Protein AF-A0A7W1PC36-F1 (afdb_monomer_lite)

Structure (mmCIF, N/CA/C/O backbone):
data_AF-A0A7W1PC36-F1
#
_entry.id   AF-A0A7W1PC36-F1
#
loop_
_atom_site.group_PDB
_atom_site.id
_atom_site.type_symbol
_atom_site.label_atom_id
_atom_site.label_alt_id
_atom_site.label_comp_id
_atom_site.label_asym_id
_atom_site.label_entity_id
_atom_site.label_seq_id
_atom_site.pdbx_PDB_ins_code
_atom_site.Cartn_x
_atom_site.Cartn_y
_atom_site.Cartn_z
_atom_site.occupancy
_atom_site.B_iso_or_equiv
_atom_site.auth_seq_id
_atom_site.auth_comp_id
_atom_site.auth_asym_id
_atom_site.auth_atom_id
_atom_site.pdbx_PDB_model_num
ATOM 1 N N . MET A 1 1 ? 5.067 32.411 31.581 1.00 59.22 1 MET A N 1
ATOM 2 C CA . MET A 1 1 ? 4.478 31.130 32.037 1.00 59.22 1 MET A CA 1
ATOM 3 C C . MET A 1 1 ? 3.237 30.744 31.234 1.00 59.22 1 MET A C 1
ATOM 5 O O . MET A 1 1 ? 3.151 29.582 30.893 1.00 59.22 1 MET A O 1
ATOM 9 N N . GLY A 1 2 ? 2.327 31.667 30.873 1.00 71.12 2 GLY A N 1
ATOM 10 C CA . GLY A 1 2 ? 1.146 31.338 30.046 1.00 71.12 2 GLY A CA 1
ATOM 11 C C . GLY A 1 2 ? 1.450 30.938 28.593 1.00 71.12 2 GLY A C 1
ATOM 12 O O . GLY A 1 2 ? 0.925 29.943 28.121 1.00 71.12 2 GLY A O 1
ATOM 13 N N . GLU A 1 3 ? 2.369 31.634 27.912 1.00 75.12 3 GLU A N 1
ATOM 14 C CA . GLU A 1 3 ? 2.659 31.371 26.486 1.00 75.12 3 GLU A CA 1
ATOM 15 C C . GLU A 1 3 ? 3.253 29.983 26.198 1.00 75.12 3 GLU A C 1
ATOM 17 O O . GLU A 1 3 ? 2.972 29.389 25.160 1.00 75.12 3 GLU A O 1
ATOM 22 N N . LEU A 1 4 ? 4.083 29.457 27.107 1.00 75.44 4 LEU A N 1
ATOM 23 C CA . LEU A 1 4 ? 4.645 28.109 26.970 1.00 75.44 4 LEU A CA 1
ATOM 24 C C . LEU A 1 4 ? 3.561 27.040 27.136 1.00 75.44 4 LEU A C 1
ATOM 26 O O . LEU A 1 4 ? 3.560 26.056 26.405 1.00 75.44 4 LEU A O 1
ATOM 30 N N . THR A 1 5 ? 2.626 27.253 28.062 1.00 87.62 5 THR A N 1
ATOM 31 C CA . THR A 1 5 ? 1.500 26.344 28.288 1.00 87.62 5 THR A CA 1
ATOM 32 C C . THR A 1 5 ? 0.532 26.351 27.106 1.00 87.62 5 THR A C 1
ATOM 34 O O . THR A 1 5 ? 0.128 25.281 26.661 1.00 87.62 5 THR A O 1
ATOM 37 N N . ASP A 1 6 ? 0.222 27.521 26.540 1.00 90.56 6 ASP A N 1
ATOM 38 C CA . ASP A 1 6 ? -0.657 27.633 25.367 1.00 90.56 6 ASP A CA 1
ATOM 39 C C . ASP A 1 6 ? -0.063 26.953 24.128 1.00 90.56 6 ASP A C 1
ATOM 41 O O . ASP A 1 6 ? -0.776 26.261 23.402 1.00 90.56 6 ASP A O 1
ATOM 45 N N . ARG A 1 7 ? 1.254 27.080 23.914 1.00 91.06 7 ARG A N 1
ATOM 46 C CA . ARG A 1 7 ? 1.953 26.367 22.834 1.00 91.06 7 ARG A CA 1
ATOM 47 C C . ARG A 1 7 ? 1.898 24.854 23.010 1.00 91.06 7 ARG A C 1
ATOM 49 O O . ARG A 1 7 ? 1.534 24.155 22.076 1.00 91.06 7 ARG A O 1
ATOM 56 N N . LEU A 1 8 ? 2.181 24.355 24.212 1.00 92.44 8 LEU A N 1
ATOM 57 C CA . LEU A 1 8 ? 2.132 22.917 24.488 1.00 92.44 8 LEU A CA 1
ATOM 58 C C . LEU A 1 8 ? 0.723 22.336 24.315 1.00 92.44 8 LEU A C 1
ATOM 60 O O . LEU A 1 8 ? 0.577 21.222 23.818 1.00 92.44 8 LEU A O 1
ATOM 64 N N . ILE A 1 9 ? -0.317 23.082 24.701 1.00 93.62 9 ILE A N 1
ATOM 65 C CA . ILE A 1 9 ? -1.709 22.675 24.476 1.00 93.62 9 ILE A CA 1
ATOM 66 C C . ILE A 1 9 ? -2.022 22.649 22.978 1.00 93.62 9 ILE A C 1
ATOM 68 O O . ILE A 1 9 ? -2.648 21.700 22.511 1.00 93.62 9 ILE A O 1
ATOM 72 N N . HIS A 1 10 ? -1.583 23.656 22.222 1.00 94.31 10 HIS A N 1
ATOM 73 C CA . HIS A 1 10 ? -1.777 23.695 20.775 1.00 94.31 10 HIS A CA 1
ATOM 74 C C . HIS A 1 10 ? -1.105 22.505 20.075 1.00 94.31 10 HIS A C 1
ATOM 76 O O . HIS A 1 10 ? -1.773 21.790 19.328 1.00 94.31 10 HIS A O 1
ATOM 82 N N . ASP A 1 11 ? 0.163 22.238 20.389 1.00 95.50 11 ASP A N 1
ATOM 83 C CA . ASP A 1 11 ? 0.926 21.130 19.806 1.00 95.50 11 ASP A CA 1
ATOM 84 C C . ASP A 1 11 ? 0.292 19.772 20.147 1.00 95.50 11 ASP A C 1
ATOM 86 O O . ASP A 1 11 ? 0.176 18.895 19.289 1.00 95.50 11 ASP A O 1
ATOM 90 N N . LEU A 1 12 ? -0.190 19.603 21.386 1.00 95.31 12 LEU A N 1
ATOM 91 C CA . LEU A 1 12 ? -0.908 18.396 21.800 1.00 95.31 12 LEU A CA 1
ATOM 92 C C . LEU A 1 12 ? -2.216 18.220 21.017 1.00 95.31 12 LEU A C 1
ATOM 94 O O . LEU A 1 12 ? -2.539 17.110 20.596 1.00 95.31 12 LEU A O 1
ATOM 98 N N . VAL A 1 13 ? -2.978 19.299 20.824 1.00 96.00 13 VAL A N 1
ATOM 99 C CA . VAL A 1 13 ? 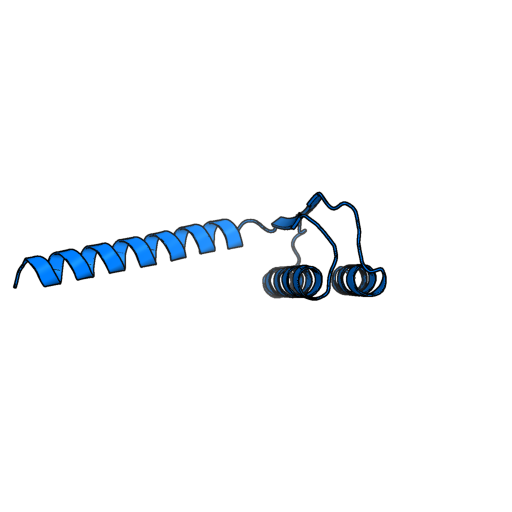-4.239 19.261 20.072 1.00 96.00 13 VAL A CA 1
ATOM 100 C C . VAL A 1 13 ? -3.994 18.896 18.609 1.00 96.00 13 VAL A C 1
ATOM 102 O O . VAL A 1 13 ? -4.744 18.079 18.073 1.00 96.00 13 VAL A O 1
ATOM 105 N N . GLU A 1 14 ? -2.961 19.447 17.971 1.00 95.88 14 GLU A N 1
ATOM 106 C CA . GLU A 1 14 ? -2.586 19.078 16.599 1.00 95.88 14 GLU A CA 1
ATOM 107 C C . GLU A 1 14 ? -2.167 17.607 16.507 1.00 95.88 14 GLU A C 1
ATOM 109 O O . GLU A 1 14 ? -2.716 16.865 15.690 1.00 95.88 14 GLU A O 1
ATOM 114 N N . ALA A 1 15 ? -1.312 17.132 17.416 1.00 94.75 15 ALA A N 1
ATOM 115 C CA . ALA A 1 15 ? -0.897 15.729 17.444 1.00 94.75 15 ALA A CA 1
ATOM 116 C C . ALA A 1 15 ? -2.087 14.764 17.621 1.00 94.75 15 ALA A C 1
ATOM 118 O O . ALA A 1 15 ? -2.175 13.736 16.946 1.00 94.75 15 ALA A O 1
ATOM 119 N N . VAL A 1 16 ? -3.049 15.097 18.492 1.00 95.31 16 VAL A N 1
ATOM 120 C CA . VAL A 1 16 ? -4.273 14.296 18.672 1.00 95.31 16 VAL A CA 1
ATOM 121 C C . VAL A 1 16 ? -5.147 14.331 17.417 1.00 95.31 16 VAL A C 1
ATOM 123 O O . VAL A 1 16 ? -5.692 13.297 17.028 1.00 95.31 16 VAL A O 1
ATOM 126 N N . ARG A 1 17 ? -5.281 15.483 16.748 1.00 93.50 17 ARG A N 1
ATOM 127 C CA . ARG A 1 17 ? -6.039 15.593 15.488 1.00 93.50 17 ARG A CA 1
ATOM 128 C C . ARG A 1 17 ? -5.430 14.739 14.381 1.00 93.50 17 ARG A C 1
ATOM 130 O O . ARG A 1 17 ? -6.181 14.094 13.648 1.00 93.50 17 ARG A O 1
ATOM 137 N N . GLU A 1 18 ? -4.107 14.722 14.258 1.00 90.44 18 GLU A N 1
ATOM 138 C CA . GLU A 1 18 ? -3.408 13.853 13.307 1.00 90.44 18 GLU A CA 1
ATOM 139 C C . GLU A 1 18 ? -3.642 12.376 13.620 1.00 90.44 18 GLU A C 1
ATOM 141 O O . GLU A 1 18 ? -3.957 11.605 12.712 1.00 90.44 18 GLU A O 1
ATOM 146 N N . LEU A 1 19 ? -3.578 11.992 14.899 1.00 87.81 19 LEU A N 1
ATOM 147 C CA . LEU A 1 19 ? -3.834 10.618 15.323 1.00 87.81 19 LEU A CA 1
ATOM 148 C C . LEU A 1 19 ? -5.266 10.173 14.992 1.00 87.81 19 LEU A C 1
ATOM 150 O O . LEU A 1 19 ? -5.450 9.101 14.425 1.00 87.81 19 LEU A O 1
ATOM 154 N N . VAL A 1 20 ? -6.272 11.007 15.279 1.00 87.69 20 VAL A N 1
ATOM 155 C CA . VAL A 1 20 ? -7.683 10.698 14.982 1.00 87.69 20 VAL A CA 1
ATOM 156 C C . VAL A 1 20 ? -7.923 10.579 13.477 1.00 87.69 20 VAL A C 1
ATOM 158 O O . VAL A 1 20 ? -8.555 9.624 13.037 1.00 87.69 20 VAL A O 1
ATOM 161 N N . ARG A 1 21 ? -7.387 11.500 12.664 1.00 80.88 21 ARG A N 1
ATOM 162 C CA . ARG A 1 21 ? -7.493 11.405 11.195 1.00 80.88 21 ARG A CA 1
ATOM 163 C C . ARG A 1 21 ? -6.830 10.142 10.659 1.00 80.88 21 ARG A C 1
ATOM 165 O O . ARG A 1 21 ? -7.348 9.523 9.731 1.00 80.88 21 ARG A O 1
ATOM 172 N N . LYS A 1 22 ? -5.688 9.762 11.236 1.00 75.69 22 LYS A N 1
ATOM 173 C CA . LYS A 1 22 ? -5.000 8.521 10.890 1.00 75.69 22 LYS A CA 1
ATOM 174 C C . LYS A 1 22 ? -5.859 7.306 11.240 1.00 75.69 22 LYS A C 1
ATOM 176 O O . LYS A 1 22 ? -6.041 6.465 10.372 1.00 75.69 22 LYS A O 1
ATOM 181 N N . GLU A 1 23 ? -6.460 7.255 12.429 1.00 74.94 23 GLU A N 1
ATOM 182 C CA . GLU A 1 23 ? -7.384 6.173 12.804 1.00 74.94 23 GLU A CA 1
ATOM 183 C C . GLU A 1 23 ? -8.616 6.094 11.892 1.00 74.94 23 GLU A C 1
ATOM 185 O O . GLU A 1 23 ? -9.045 5.002 11.519 1.00 74.94 23 GLU A O 1
ATOM 190 N N . GLU A 1 24 ? -9.202 7.230 11.506 1.00 74.06 24 GLU A N 1
ATOM 191 C CA . GLU A 1 24 ? -10.325 7.253 10.559 1.00 74.06 24 GLU A CA 1
ATOM 192 C C . GLU A 1 24 ? -9.916 6.731 9.177 1.00 74.06 24 GLU A C 1
ATOM 194 O O . GLU A 1 24 ? -10.655 5.956 8.570 1.00 74.06 24 GLU A O 1
ATOM 199 N N . SER A 1 25 ? -8.722 7.097 8.707 1.00 63.09 25 SER A N 1
ATOM 200 C CA . SER A 1 25 ? -8.132 6.546 7.484 1.00 63.09 25 SER A CA 1
ATOM 201 C C . SER A 1 25 ? -7.813 5.053 7.620 1.00 63.09 25 SER A C 1
ATOM 203 O O . SER A 1 25 ? -8.020 4.292 6.685 1.00 63.09 25 SER A O 1
ATOM 205 N N . ASP A 1 26 ? -7.375 4.595 8.793 1.00 64.38 26 ASP A N 1
ATOM 206 C CA . ASP A 1 26 ? -7.094 3.182 9.073 1.00 64.38 26 ASP A CA 1
ATOM 207 C C . ASP A 1 26 ? -8.367 2.329 9.145 1.00 64.38 26 ASP A C 1
ATOM 209 O O . ASP A 1 26 ? -8.341 1.144 8.807 1.00 64.38 26 ASP A O 1
ATOM 213 N N . ARG A 1 27 ? -9.514 2.931 9.485 1.00 70.00 27 ARG A N 1
ATOM 214 C CA . ARG A 1 27 ? -10.826 2.280 9.335 1.00 70.00 27 ARG A CA 1
ATOM 215 C C . ARG A 1 27 ? -11.212 2.074 7.874 1.00 70.00 27 ARG A C 1
ATOM 217 O O . ARG A 1 27 ? -11.951 1.130 7.579 1.00 70.00 27 ARG A O 1
ATOM 224 N N . LEU A 1 28 ? -10.747 2.937 6.971 1.00 81.38 28 LEU A N 1
ATOM 225 C CA . LEU A 1 28 ? -10.925 2.757 5.536 1.00 81.38 28 LEU A CA 1
ATOM 226 C C . LEU A 1 28 ? -9.903 1.728 5.049 1.00 81.38 28 LEU A C 1
ATOM 228 O O . LEU A 1 28 ? -8.692 1.933 5.061 1.00 81.38 28 LEU A O 1
ATOM 232 N N . ARG A 1 29 ? -10.407 0.578 4.605 1.00 90.69 29 ARG A N 1
ATOM 233 C CA . ARG A 1 29 ? -9.595 -0.549 4.123 1.00 90.69 29 ARG A CA 1
ATOM 234 C C . ARG A 1 29 ? -9.152 -0.339 2.674 1.00 90.69 29 ARG A C 1
ATOM 236 O O . ARG A 1 29 ? -9.211 -1.259 1.859 1.00 90.69 29 ARG A O 1
ATOM 243 N N . ASP A 1 30 ? -8.731 0.883 2.384 1.00 92.44 30 ASP A N 1
ATOM 244 C CA . ASP A 1 30 ? -8.356 1.353 1.064 1.00 92.44 30 ASP A CA 1
ATOM 245 C C . ASP A 1 30 ? -6.833 1.474 0.971 1.00 92.44 30 ASP A C 1
ATOM 247 O O . ASP A 1 30 ? -6.155 1.960 1.882 1.00 92.44 30 ASP A O 1
ATOM 251 N N . VAL A 1 31 ? -6.286 1.022 -0.150 1.00 94.06 31 VAL A N 1
ATOM 252 C CA . VAL A 1 31 ? -4.868 1.108 -0.490 1.00 94.06 31 VAL A CA 1
ATOM 253 C C . VAL A 1 31 ? -4.748 1.822 -1.825 1.00 94.06 31 VAL A C 1
ATOM 255 O O . VAL A 1 31 ? -5.530 1.577 -2.742 1.00 94.06 31 VAL A O 1
ATOM 258 N N . TYR A 1 32 ? -3.768 2.709 -1.942 1.00 95.00 32 TYR A N 1
ATOM 259 C CA . TYR A 1 32 ? -3.557 3.523 -3.132 1.00 95.00 32 TYR A CA 1
ATOM 260 C C . TYR A 1 32 ? -2.205 3.179 -3.749 1.00 95.00 32 TYR A C 1
ATOM 262 O O . TYR A 1 32 ? -1.168 3.337 -3.109 1.00 95.00 32 TYR A O 1
ATOM 270 N N . LEU A 1 33 ? -2.224 2.727 -5.000 1.00 96.62 33 LEU A N 1
ATOM 271 C CA . LEU A 1 33 ? -1.044 2.534 -5.835 1.00 96.62 33 LEU A CA 1
ATOM 272 C C . LEU A 1 33 ? -1.031 3.641 -6.892 1.00 96.62 33 LEU A C 1
ATOM 274 O O . LEU A 1 33 ? -1.718 3.548 -7.912 1.00 96.62 33 LEU A O 1
ATOM 278 N N . ILE A 1 34 ? -0.298 4.716 -6.606 1.00 95.75 34 ILE A N 1
ATOM 279 C CA . ILE A 1 34 ? -0.253 5.928 -7.430 1.00 95.75 34 ILE A CA 1
ATOM 280 C C . ILE A 1 34 ? 1.181 6.172 -7.895 1.00 95.75 34 ILE A C 1
ATOM 282 O O . ILE A 1 34 ? 2.106 6.107 -7.090 1.00 95.75 34 ILE A O 1
ATOM 286 N N . GLY A 1 35 ? 1.347 6.509 -9.173 1.00 95.00 35 GLY A N 1
ATOM 287 C CA . GLY A 1 35 ? 2.659 6.767 -9.768 1.00 95.00 35 GLY A CA 1
ATOM 288 C C . GLY A 1 35 ? 3.373 5.487 -10.197 1.00 95.00 35 GLY A C 1
ATOM 289 O O . GLY A 1 35 ? 2.730 4.465 -10.445 1.00 95.00 35 GLY A O 1
ATOM 290 N N . ASP A 1 36 ? 4.692 5.555 -10.331 1.00 97.62 36 ASP A N 1
ATOM 291 C CA . ASP A 1 36 ? 5.488 4.458 -10.879 1.00 97.62 36 ASP A CA 1
ATOM 292 C C . ASP A 1 36 ? 5.678 3.315 -9.870 1.00 97.62 36 ASP A C 1
ATOM 294 O O . ASP A 1 36 ? 5.836 3.516 -8.658 1.00 97.62 36 ASP A O 1
ATOM 298 N N . ILE A 1 37 ? 5.651 2.084 -10.383 1.00 9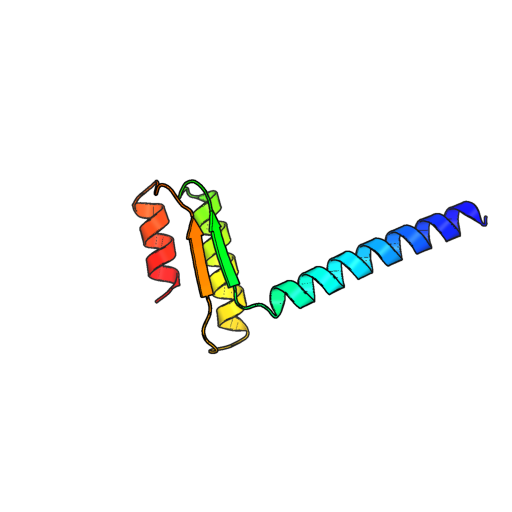7.88 37 ILE A N 1
ATOM 299 C CA . ILE A 1 37 ? 5.892 0.874 -9.598 1.00 97.88 37 ILE A CA 1
ATOM 300 C C . ILE A 1 37 ? 7.397 0.649 -9.505 1.00 97.88 37 ILE A C 1
ATOM 302 O O . ILE A 1 37 ? 8.023 0.099 -10.411 1.00 97.88 37 ILE A O 1
ATOM 306 N N . GLU A 1 38 ? 7.958 1.059 -8.378 1.00 97.50 38 GLU A N 1
ATOM 307 C CA . GLU A 1 38 ? 9.361 0.872 -8.026 1.00 97.50 38 GLU A CA 1
ATOM 308 C C . GLU A 1 38 ? 9.470 0.306 -6.609 1.00 97.50 38 GLU A C 1
ATOM 310 O O . GLU A 1 38 ? 8.492 0.288 -5.857 1.00 97.50 38 GLU A O 1
ATOM 315 N N . LYS A 1 39 ? 10.671 -0.132 -6.230 1.00 97.56 39 LYS A N 1
ATOM 316 C CA . LYS A 1 39 ? 10.973 -0.772 -4.945 1.00 97.56 39 LYS A CA 1
ATOM 317 C C . LYS A 1 39 ? 10.309 -0.104 -3.736 1.00 97.56 39 LYS A C 1
ATOM 319 O O . LYS A 1 39 ? 9.725 -0.802 -2.907 1.00 97.56 39 LYS A O 1
ATOM 324 N N . ASP A 1 40 ? 10.401 1.219 -3.618 1.00 96.81 40 ASP A N 1
ATOM 325 C CA . ASP A 1 40 ? 9.894 1.940 -2.446 1.00 96.81 40 ASP A CA 1
ATOM 326 C C . ASP A 1 40 ? 8.360 2.044 -2.453 1.00 96.81 40 ASP A C 1
ATOM 328 O O . ASP A 1 40 ? 7.721 1.772 -1.432 1.00 96.81 40 ASP A O 1
ATOM 332 N N . THR A 1 41 ? 7.753 2.325 -3.613 1.00 96.38 41 THR A N 1
ATOM 333 C CA . THR A 1 41 ? 6.290 2.323 -3.787 1.00 96.38 41 THR A CA 1
ATOM 334 C C . THR A 1 41 ? 5.711 0.934 -3.519 1.00 96.38 41 THR A C 1
ATOM 336 O O . THR A 1 41 ? 4.756 0.789 -2.755 1.00 96.38 41 THR A O 1
ATOM 339 N N . ALA A 1 42 ? 6.312 -0.110 -4.096 1.00 97.69 42 ALA A N 1
ATOM 340 C CA . ALA A 1 42 ? 5.877 -1.489 -3.911 1.00 97.69 42 ALA A CA 1
ATOM 341 C C . ALA A 1 42 ? 5.996 -1.928 -2.453 1.00 97.69 42 ALA A C 1
ATOM 343 O O . ALA A 1 42 ? 5.054 -2.502 -1.907 1.00 97.69 42 ALA A O 1
ATOM 344 N N . ARG A 1 43 ? 7.110 -1.598 -1.790 1.00 97.75 43 ARG A N 1
ATOM 345 C CA . ARG A 1 43 ? 7.288 -1.857 -0.360 1.00 97.75 43 ARG A CA 1
ATOM 346 C C . ARG A 1 43 ? 6.181 -1.215 0.472 1.00 97.75 43 ARG A C 1
ATOM 348 O O . ARG A 1 43 ? 5.570 -1.911 1.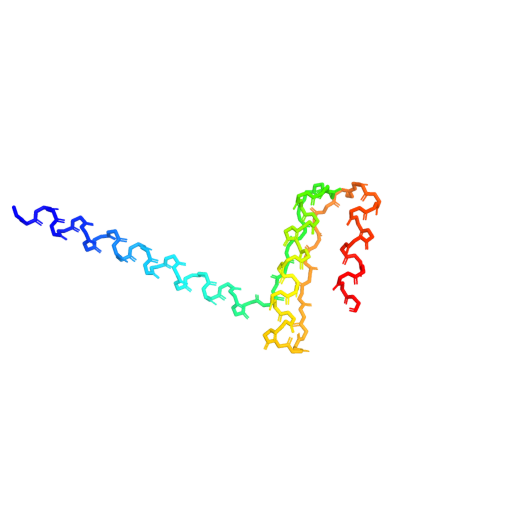278 1.00 97.75 43 ARG A O 1
ATOM 355 N N . SER A 1 44 ? 5.905 0.070 0.254 1.00 96.88 44 SER A N 1
ATOM 356 C CA . SER A 1 44 ? 4.879 0.803 1.005 1.00 96.88 44 SER A CA 1
ATOM 357 C C . SER A 1 44 ? 3.485 0.188 0.826 1.00 96.88 44 SER A C 1
ATOM 359 O O . SER A 1 44 ? 2.755 -0.002 1.800 1.00 96.88 44 SER A O 1
ATOM 361 N N . VAL A 1 45 ? 3.137 -0.200 -0.404 1.00 97.12 45 VAL A N 1
ATOM 362 C CA . VAL A 1 45 ? 1.856 -0.851 -0.717 1.00 97.12 45 VAL A CA 1
ATOM 363 C C . VAL A 1 45 ? 1.750 -2.226 -0.055 1.00 97.12 45 VAL A C 1
ATOM 365 O O . VAL A 1 45 ? 0.719 -2.536 0.539 1.00 97.12 45 VAL A O 1
ATOM 368 N N . ILE A 1 46 ? 2.809 -3.039 -0.103 1.00 97.50 46 ILE A N 1
ATOM 369 C CA . ILE A 1 46 ? 2.845 -4.368 0.530 1.00 97.50 46 ILE A CA 1
ATOM 370 C C . ILE A 1 46 ? 2.715 -4.262 2.053 1.00 97.50 46 ILE A C 1
ATOM 372 O O . ILE A 1 46 ? 1.954 -5.026 2.649 1.00 97.5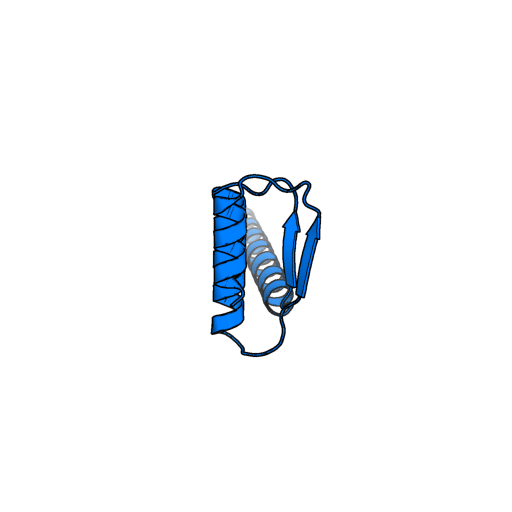0 46 ILE A O 1
ATOM 376 N N . GLU A 1 47 ? 3.439 -3.335 2.686 1.00 96.50 47 GLU A N 1
ATOM 377 C CA . GLU A 1 47 ? 3.353 -3.090 4.132 1.00 96.50 47 GLU A CA 1
ATOM 378 C C . GLU A 1 47 ? 1.913 -2.718 4.519 1.00 96.50 47 GLU A C 1
ATOM 380 O O . GLU A 1 47 ? 1.315 -3.383 5.366 1.00 96.50 47 GLU A O 1
ATOM 385 N N . ARG A 1 48 ? 1.285 -1.781 3.794 1.00 94.50 48 ARG A N 1
ATOM 386 C CA . ARG A 1 48 ? -0.110 -1.388 4.045 1.00 94.50 48 ARG A CA 1
ATOM 387 C C . ARG A 1 48 ? -1.107 -2.534 3.854 1.00 94.50 48 ARG A C 1
ATOM 389 O O . ARG A 1 48 ? -2.022 -2.684 4.665 1.00 94.50 48 ARG A O 1
ATOM 396 N N . LEU A 1 49 ? -0.953 -3.338 2.799 1.00 95.12 49 LEU A N 1
ATOM 397 C CA . LEU A 1 49 ? -1.807 -4.506 2.552 1.00 95.12 49 LEU A CA 1
ATOM 398 C C . LEU A 1 49 ? -1.722 -5.505 3.711 1.00 95.12 49 LEU A C 1
ATOM 400 O O . LEU A 1 49 ? -2.753 -5.985 4.184 1.00 95.12 49 LEU A O 1
ATOM 404 N N . ARG A 1 50 ? -0.508 -5.788 4.195 1.00 94.44 50 ARG A N 1
ATOM 405 C CA . ARG A 1 50 ? -0.278 -6.723 5.305 1.00 94.44 50 ARG A CA 1
ATOM 406 C C . ARG A 1 50 ? -0.833 -6.211 6.622 1.00 94.44 50 ARG A C 1
ATOM 408 O O . ARG A 1 50 ? -1.464 -6.990 7.335 1.00 94.44 50 ARG A O 1
ATOM 415 N N . ASP A 1 51 ? -0.658 -4.928 6.914 1.00 92.75 51 ASP A N 1
ATOM 416 C CA . ASP A 1 51 ? -1.179 -4.321 8.138 1.00 92.75 51 ASP A CA 1
ATOM 417 C C . ASP A 1 51 ? -2.705 -4.465 8.198 1.00 92.75 51 ASP A C 1
ATOM 419 O O . ASP A 1 51 ? -3.249 -5.028 9.152 1.00 92.75 51 ASP A O 1
ATOM 423 N N . LEU A 1 52 ? -3.402 -4.077 7.125 1.00 92.25 52 LEU A N 1
ATOM 424 C CA . LEU A 1 52 ? -4.862 -4.160 7.058 1.00 92.25 52 LEU A CA 1
ATOM 425 C C . LEU A 1 52 ? -5.380 -5.611 7.016 1.00 92.25 52 LEU A C 1
ATOM 427 O O . LEU A 1 52 ? -6.453 -5.901 7.560 1.00 92.25 52 LEU A O 1
ATOM 431 N N . ALA A 1 53 ? -4.655 -6.530 6.371 1.00 92.00 53 ALA A N 1
ATOM 432 C CA . ALA A 1 53 ? -4.997 -7.954 6.347 1.00 92.00 53 ALA A CA 1
ATOM 433 C C . ALA A 1 53 ? -4.795 -8.634 7.712 1.00 92.00 53 ALA A C 1
ATOM 435 O O . ALA A 1 53 ? -5.534 -9.564 8.043 1.00 92.00 53 ALA A O 1
ATOM 436 N N . SER A 1 54 ? -3.832 -8.166 8.514 1.00 92.00 54 SER A N 1
ATOM 437 C CA . SER A 1 54 ? -3.597 -8.677 9.870 1.00 92.00 54 SER A CA 1
ATOM 438 C C . SER A 1 54 ? -4.725 -8.301 10.838 1.00 92.00 54 SER A C 1
ATOM 440 O O . SER A 1 54 ? -5.097 -9.110 11.687 1.00 92.00 54 SER A O 1
ATOM 442 N N . ASP A 1 55 ? -5.319 -7.118 10.656 1.00 88.12 55 ASP A N 1
ATOM 443 C CA . ASP A 1 55 ? -6.416 -6.604 11.482 1.00 88.12 55 ASP A CA 1
ATOM 444 C C . ASP A 1 55 ? -7.771 -7.263 11.156 1.00 88.12 55 ASP A C 1
ATOM 446 O O . ASP A 1 55 ? -8.591 -7.539 12.034 1.00 88.12 55 ASP A O 1
ATOM 450 N N . SER A 1 56 ? -8.035 -7.570 9.879 1.00 86.44 56 SER A N 1
ATOM 451 C CA . SER A 1 56 ? -9.308 -8.173 9.478 1.00 86.44 56 SER A CA 1
ATOM 452 C C . SER A 1 56 ? -9.238 -8.947 8.167 1.00 86.44 56 SER A C 1
ATOM 454 O O . SER A 1 56 ? -8.538 -8.567 7.236 1.00 86.44 56 SER A O 1
ATOM 456 N N . ARG A 1 57 ? -10.092 -9.972 8.041 1.00 87.38 57 ARG A N 1
ATOM 457 C CA . ARG A 1 57 ? -10.340 -10.706 6.783 1.00 87.38 57 ARG A CA 1
ATOM 458 C C . ARG A 1 57 ? -11.382 -10.044 5.876 1.00 87.38 57 ARG A C 1
ATOM 460 O O . ARG A 1 57 ? -11.790 -10.628 4.876 1.00 87.38 57 ARG A O 1
ATOM 467 N N . ARG A 1 58 ? -11.887 -8.864 6.250 1.00 89.00 58 ARG A N 1
ATOM 468 C CA . ARG A 1 58 ? -12.829 -8.115 5.409 1.00 89.00 58 ARG A CA 1
ATOM 469 C C . ARG A 1 58 ? -12.138 -7.677 4.110 1.00 89.00 58 ARG A C 1
ATOM 471 O O . ARG A 1 58 ? -10.931 -7.413 4.150 1.00 89.00 58 ARG A O 1
ATOM 478 N N . PRO A 1 59 ? -12.890 -7.548 3.002 1.00 91.38 59 PRO A N 1
ATOM 479 C CA . PRO A 1 59 ? -12.354 -7.050 1.741 1.00 91.38 59 PRO A CA 1
ATOM 480 C C . PRO A 1 59 ? -11.584 -5.734 1.899 1.00 91.38 59 PRO A C 1
ATOM 482 O O . PRO A 1 59 ? -11.852 -4.947 2.813 1.00 91.38 59 PRO A O 1
ATOM 485 N N . LEU A 1 60 ? -10.626 -5.533 1.000 1.00 92.62 60 LEU A N 1
ATOM 486 C CA . LEU A 1 60 ? -9.819 -4.325 0.863 1.00 92.62 60 LEU A CA 1
ATOM 487 C C . LEU A 1 60 ? -10.035 -3.766 -0.542 1.00 92.62 60 LEU A C 1
ATOM 489 O O . LEU A 1 60 ? -10.217 -4.545 -1.482 1.00 92.62 60 LEU A O 1
ATOM 493 N N . THR A 1 61 ? -9.972 -2.449 -0.696 1.00 94.31 61 THR A N 1
ATOM 494 C CA . THR A 1 61 ? -10.048 -1.799 -2.010 1.00 94.31 61 THR A CA 1
ATOM 495 C C . THR A 1 61 ? -8.664 -1.303 -2.403 1.00 94.31 61 THR A C 1
ATOM 497 O O . THR A 1 61 ? -8.069 -0.509 -1.682 1.00 94.31 61 THR A O 1
ATOM 500 N N . LEU A 1 62 ? -8.144 -1.742 -3.549 1.00 95.25 62 LEU A N 1
ATOM 501 C CA . LEU A 1 62 ? -6.904 -1.211 -4.117 1.00 95.25 62 LEU A CA 1
ATOM 502 C C . LEU A 1 62 ? -7.242 -0.275 -5.281 1.00 95.25 62 LEU A C 1
ATOM 504 O O . LEU A 1 62 ? -7.725 -0.721 -6.321 1.00 95.25 62 LEU A O 1
ATOM 508 N N . TYR A 1 63 ? -6.967 1.014 -5.116 1.00 96.25 63 TYR A N 1
ATOM 509 C CA . TYR A 1 63 ? -7.078 2.010 -6.176 1.00 96.25 63 TYR A CA 1
ATOM 510 C C . TYR A 1 63 ? -5.757 2.107 -6.926 1.00 96.25 63 TYR A C 1
ATOM 512 O O . TYR A 1 63 ? -4.709 2.323 -6.320 1.00 96.25 63 TYR A O 1
ATOM 520 N N . ILE A 1 64 ? -5.811 1.968 -8.249 1.00 97.12 64 ILE A N 1
ATOM 521 C CA . ILE A 1 64 ? -4.621 1.955 -9.101 1.00 97.12 64 ILE A CA 1
ATOM 522 C C . ILE A 1 64 ? -4.681 3.142 -10.057 1.00 97.12 64 ILE A C 1
ATOM 524 O O . ILE A 1 64 ? -5.563 3.223 -10.910 1.00 97.12 64 ILE A O 1
ATOM 528 N N . ASN A 1 65 ? -3.715 4.045 -9.919 1.00 97.19 65 ASN A N 1
ATOM 529 C CA . ASN A 1 65 ? -3.438 5.134 -10.848 1.00 97.19 65 ASN A CA 1
ATOM 530 C C . ASN A 1 65 ? -1.934 5.155 -11.141 1.00 97.19 65 ASN A C 1
ATOM 532 O O . ASN A 1 65 ? -1.186 5.994 -10.636 1.00 97.19 65 ASN A O 1
ATOM 536 N N . SER A 1 66 ? -1.489 4.163 -11.903 1.00 96.25 66 SER A N 1
ATOM 537 C CA . SER A 1 66 ? -0.080 3.915 -12.187 1.00 96.25 66 SER A CA 1
ATOM 538 C C . SER A 1 66 ? 0.130 3.734 -13.686 1.00 96.25 66 SER A C 1
ATOM 540 O O . SER A 1 66 ? -0.691 3.104 -14.354 1.00 96.25 66 SER A O 1
ATOM 542 N N . ALA A 1 67 ? 1.246 4.253 -14.205 1.00 95.56 67 ALA A N 1
ATOM 543 C CA . ALA A 1 67 ? 1.706 3.975 -15.566 1.00 95.56 67 ALA A CA 1
ATOM 544 C C . ALA A 1 67 ? 2.401 2.601 -15.689 1.00 95.56 67 ALA A C 1
ATOM 546 O O . ALA A 1 67 ? 2.807 2.209 -16.784 1.00 95.56 67 ALA A O 1
ATOM 547 N N . GLY A 1 68 ? 2.526 1.859 -14.583 1.00 95.50 68 GLY A N 1
ATOM 548 C CA . GLY A 1 68 ? 3.334 0.648 -14.479 1.00 95.50 68 GLY A CA 1
ATOM 549 C C . GLY A 1 68 ? 4.718 0.947 -13.906 1.00 95.50 68 GLY A C 1
ATOM 550 O O . GLY A 1 68 ? 4.890 1.891 -13.141 1.00 95.50 68 GLY A O 1
ATOM 551 N N . GLY A 1 69 ? 5.703 0.111 -14.232 1.00 96.44 69 GLY A N 1
ATOM 552 C CA . GLY A 1 69 ? 7.070 0.258 -13.734 1.00 96.44 69 GLY A CA 1
ATOM 553 C C . GLY A 1 69 ? 7.849 -1.050 -13.799 1.00 96.44 69 GLY A C 1
ATOM 554 O O . GLY A 1 69 ? 7.742 -1.814 -14.763 1.00 96.44 69 GLY A O 1
ATOM 555 N N . ASN A 1 70 ? 8.637 -1.319 -12.765 1.00 97.31 70 ASN A N 1
ATOM 556 C CA . ASN A 1 70 ? 9.431 -2.530 -12.649 1.00 97.31 70 ASN A CA 1
ATOM 557 C C . ASN A 1 70 ? 8.536 -3.766 -12.457 1.00 97.31 70 ASN A C 1
ATOM 559 O O . ASN A 1 70 ? 7.712 -3.842 -11.545 1.00 97.31 70 ASN A O 1
ATOM 563 N N . VAL A 1 71 ? 8.741 -4.771 -13.310 1.00 97.81 71 VAL A N 1
ATOM 564 C CA . VAL A 1 71 ? 7.966 -6.018 -13.297 1.00 97.81 71 VAL A CA 1
ATOM 565 C C . VAL A 1 71 ? 8.131 -6.779 -11.981 1.00 97.81 71 VAL A C 1
ATOM 567 O O . VAL A 1 71 ? 7.148 -7.282 -11.449 1.00 97.81 71 VAL A O 1
ATOM 570 N N . THR A 1 72 ? 9.343 -6.854 -11.435 1.00 98.06 72 THR A N 1
ATOM 571 C CA . THR A 1 72 ? 9.622 -7.576 -10.184 1.00 98.06 72 THR A CA 1
ATOM 572 C C . THR A 1 72 ? 8.929 -6.916 -8.996 1.00 98.06 72 THR A C 1
ATOM 574 O O . THR A 1 72 ? 8.372 -7.612 -8.151 1.00 98.06 72 THR A O 1
ATOM 577 N N . ASP A 1 73 ? 8.905 -5.583 -8.958 1.00 98.19 73 ASP A N 1
ATOM 578 C CA . ASP A 1 73 ? 8.214 -4.827 -7.910 1.00 98.19 73 ASP A CA 1
ATOM 579 C C . ASP A 1 73 ? 6.688 -4.996 -8.028 1.00 98.19 73 ASP A C 1
ATOM 581 O O . ASP A 1 73 ? 5.999 -5.214 -7.030 1.00 98.19 73 ASP A O 1
ATOM 585 N N . GLY A 1 74 ? 6.157 -5.015 -9.255 1.00 97.19 74 GLY A N 1
ATOM 586 C CA . GLY A 1 74 ? 4.753 -5.349 -9.512 1.00 97.19 74 GLY A CA 1
ATOM 587 C C . GLY A 1 74 ? 4.390 -6.781 -9.101 1.00 97.19 74 GLY A C 1
ATOM 588 O O . GLY A 1 74 ? 3.340 -7.002 -8.496 1.00 97.19 74 GLY A O 1
ATOM 589 N N . LEU A 1 75 ? 5.269 -7.751 -9.370 1.00 97.88 75 LEU A N 1
ATOM 590 C CA . LEU A 1 75 ? 5.093 -9.141 -8.937 1.00 97.88 75 LEU A CA 1
ATOM 591 C C . LEU A 1 75 ? 5.124 -9.271 -7.412 1.00 97.88 75 LEU A C 1
ATOM 593 O O . LEU A 1 75 ? 4.328 -10.021 -6.855 1.00 97.88 75 LEU A O 1
ATOM 597 N N . ALA A 1 76 ? 5.969 -8.501 -6.726 1.00 98.00 76 ALA A N 1
ATOM 598 C CA . ALA A 1 76 ? 5.994 -8.483 -5.267 1.00 98.00 76 ALA A CA 1
ATOM 599 C C . ALA A 1 76 ? 4.659 -7.994 -4.672 1.00 98.00 76 ALA A C 1
ATOM 601 O O . ALA A 1 76 ? 4.183 -8.563 -3.689 1.00 98.00 76 ALA A O 1
ATOM 602 N N . ILE A 1 77 ? 4.028 -6.979 -5.280 1.00 97.44 77 ILE A N 1
ATOM 603 C CA . ILE A 1 77 ? 2.683 -6.521 -4.887 1.00 97.44 77 ILE A CA 1
ATOM 604 C C . ILE A 1 77 ? 1.649 -7.618 -5.158 1.00 97.44 77 ILE A C 1
ATOM 606 O O . ILE A 1 77 ? 0.839 -7.927 -4.286 1.00 97.44 77 ILE A O 1
ATOM 610 N N . HIS A 1 78 ? 1.684 -8.226 -6.346 1.00 96.69 78 HIS A N 1
ATOM 611 C CA . HIS A 1 78 ? 0.768 -9.304 -6.719 1.00 96.69 78 HIS A CA 1
ATOM 612 C C . HIS A 1 78 ? 0.832 -10.483 -5.736 1.00 96.69 78 HIS A C 1
ATOM 614 O O . HIS A 1 78 ? -0.204 -10.968 -5.283 1.00 96.69 78 HIS A O 1
ATOM 620 N N . ASP A 1 79 ? 2.034 -10.913 -5.356 1.00 97.00 79 ASP A N 1
ATOM 621 C CA . ASP A 1 79 ? 2.221 -12.019 -4.416 1.00 97.00 79 ASP A CA 1
ATOM 622 C C . ASP A 1 79 ? 1.765 -11.670 -2.993 1.00 97.00 79 ASP A C 1
ATOM 624 O O . ASP A 1 79 ? 1.371 -12.562 -2.245 1.00 97.00 79 ASP A O 1
ATOM 628 N N . ALA A 1 80 ? 1.764 -10.388 -2.618 1.00 95.25 80 ALA A N 1
ATOM 629 C CA . ALA A 1 80 ? 1.250 -9.928 -1.329 1.00 95.25 80 ALA A CA 1
ATOM 630 C C . ALA A 1 80 ? -0.284 -9.853 -1.258 1.00 95.25 80 ALA A C 1
ATOM 632 O O . ALA A 1 80 ? -0.832 -9.860 -0.158 1.00 95.25 80 ALA A O 1
ATOM 633 N N . ILE A 1 81 ? -0.973 -9.765 -2.401 1.00 94.12 81 ILE A N 1
ATOM 634 C CA . ILE A 1 81 ? -2.446 -9.775 -2.477 1.00 94.12 81 ILE A CA 1
ATOM 635 C C . ILE A 1 81 ? -3.009 -11.193 -2.268 1.00 94.12 81 ILE A C 1
ATOM 637 O O . ILE A 1 81 ? -4.192 -11.345 -1.957 1.00 94.12 81 ILE A O 1
ATOM 641 N N . ARG A 1 82 ? -2.178 -12.220 -2.465 1.00 82.62 82 ARG A N 1
ATOM 642 C CA . ARG A 1 82 ? -2.584 -13.626 -2.491 1.00 82.62 82 ARG A CA 1
ATOM 643 C C . ARG A 1 82 ? -2.862 -14.231 -1.117 1.00 82.62 82 ARG A C 1
ATOM 645 O O . ARG A 1 82 ? -2.174 -13.867 -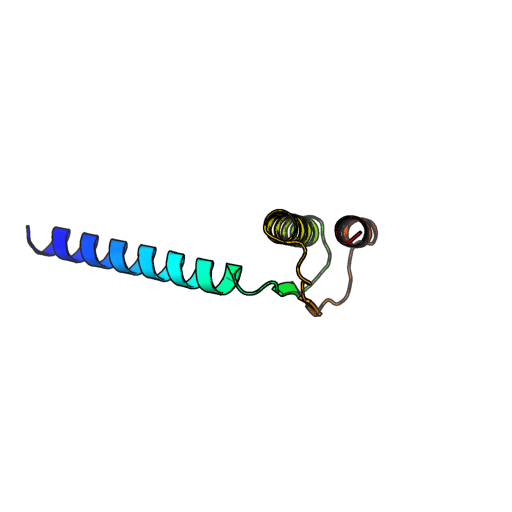0.140 1.00 82.62 82 ARG A O 1
#

Sequence (82 aa):
MGELTDRLIHDLVEAVRELVRKEESDRLRDVYLIGDIEKDTARSVIERLRDLASDSRRPLTLYINSAGGNV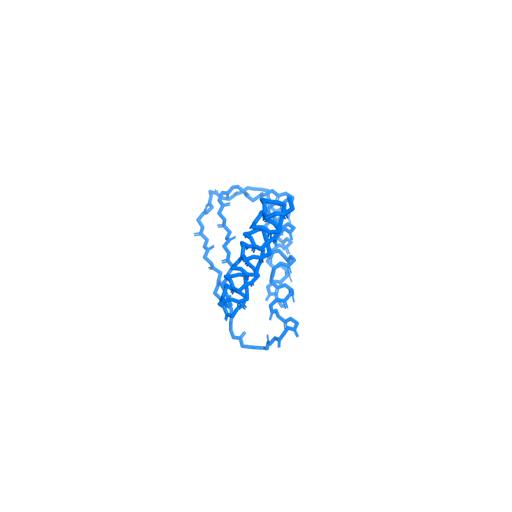TDGLAIHDAIR

Secondary structure (DSSP, 8-state):
-HHHHHHHHHHHHHHHHHHHHHHHHHHS-EEEEES-B-HHHHHHHHHHHHHHHHH--S--EEEEE---B-HHHHHHHHHHH-

pLDDT: mean 91.14, std 8.84, range [59.22, 98.19]

Foldseek 3Di:
DVVVVVVVVVVVVVVVVVVVVVVVVLVQLEAEQAEEQDDVSLVVRLVSLVVNVVVDPDDHHYHYHYPYYDPVSVVSNVVSND

Radius of gyration: 17.89 Å; chains: 1; bounding box: 24×45×48 Å